Protein AF-A0A954N468-F1 (afdb_monomer)

Radius of gyration: 19.29 Å; Cα contacts (8 Å, |Δi|>4): 46; chains: 1; bounding box: 33×26×53 Å

Secondary structure (DSSP, 8-state):
-PPPPPGGG----------BTTBSSHHHHHHHHHTT------EEETTTEEE---

Foldseek 3Di:
DDDDDDPVRDDDDPDDADCDLQDNGDVRNVVCVVVVHDSWDWDQDPPPGTDTDD

Solvent-accessible surface area (backbone atoms only — not comparable to full-atom values): 3715 Å² total; per-residue (Å²): 134,82,79,83,74,53,78,93,68,61,85,76,86,89,75,87,86,65,70,50,75,43,22,78,40,70,70,52,29,50,54,25,57,78,67,71,49,80,41,85,62,71,47,79,42,91,100,79,42,77,38,67,86,127

Sequence (54 aa):
MQAPLTDQQRIVITGVGLTAPNGNNLAEFRANLLAGKSGVVPYTTRYIGDVLAG

Mean predicted aligned error: 5.65 Å

pLDDT: mean 93.04, std 7.41, range [63.91, 98.56]

Structure (mmCIF, N/CA/C/O backbone):
data_AF-A0A954N468-F1
#
_entry.id   AF-A0A954N468-F1
#
loop_
_atom_site.group_PDB
_atom_site.id
_atom_site.type_symbol
_atom_site.label_atom_id
_atom_site.label_alt_id
_atom_site.label_comp_id
_atom_site.label_asym_id
_atom_site.label_entity_id
_atom_site.label_seq_id
_atom_site.pdbx_PDB_ins_code
_atom_site.Cartn_x
_atom_site.Cartn_y
_atom_site.Cartn_z
_atom_site.occupancy
_atom_site.B_iso_or_equiv
_atom_site.auth_seq_id
_atom_site.auth_comp_id
_atom_site.auth_asym_id
_atom_site.auth_atom_id
_atom_site.pdbx_PDB_model_num
ATOM 1 N N . MET A 1 1 ? 4.900 -6.002 34.061 1.00 63.91 1 MET A N 1
ATOM 2 C CA . MET A 1 1 ? 3.761 -6.224 33.143 1.00 63.91 1 MET A CA 1
ATOM 3 C C . MET A 1 1 ? 2.805 -5.058 33.320 1.00 63.91 1 MET A C 1
ATOM 5 O O . MET A 1 1 ? 2.498 -4.737 34.460 1.00 63.91 1 MET A O 1
ATOM 9 N N . GLN A 1 2 ? 2.438 -4.362 32.246 1.00 66.56 2 GLN A N 1
ATOM 10 C CA . GLN A 1 2 ? 1.528 -3.213 32.319 1.00 66.56 2 GLN A CA 1
ATOM 11 C C . GLN A 1 2 ? 0.093 -3.714 32.525 1.00 66.56 2 GLN A C 1
ATOM 13 O O . GLN A 1 2 ? -0.282 -4.734 31.945 1.00 66.56 2 GLN A O 1
ATOM 18 N N . ALA A 1 3 ? -0.687 -3.034 33.367 1.00 77.38 3 ALA A N 1
ATOM 19 C CA . ALA A 1 3 ? 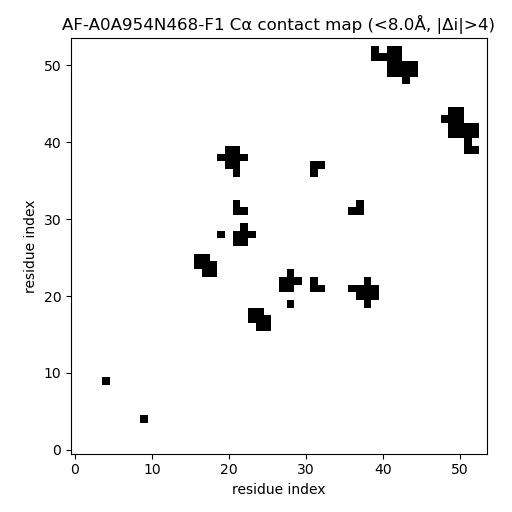-2.100 -3.356 33.535 1.00 77.38 3 ALA A CA 1
ATOM 20 C C . ALA A 1 3 ? -2.844 -3.150 32.198 1.00 77.38 3 ALA A C 1
ATOM 22 O O . ALA A 1 3 ? -2.513 -2.208 31.471 1.00 77.38 3 ALA A O 1
ATOM 23 N N . PRO A 1 4 ? -3.815 -4.013 31.848 1.00 81.88 4 PRO A N 1
ATOM 24 C CA . PRO A 1 4 ? -4.579 -3.858 30.618 1.00 81.88 4 PRO A CA 1
ATOM 25 C C . PRO A 1 4 ? -5.327 -2.520 30.620 1.00 81.88 4 PRO A C 1
ATOM 27 O O . PRO A 1 4 ? -5.948 -2.147 31.615 1.00 81.88 4 PRO A O 1
ATOM 30 N N . LEU A 1 5 ? -5.248 -1.803 29.497 1.00 85.50 5 LEU A N 1
ATOM 31 C CA . LEU A 1 5 ? -5.987 -0.559 29.283 1.00 85.50 5 LEU A CA 1
ATOM 32 C C . LEU A 1 5 ? -7.489 -0.823 29.393 1.00 85.50 5 LEU A C 1
ATOM 34 O O . LEU A 1 5 ? -7.983 -1.838 28.887 1.00 85.50 5 LEU A O 1
ATOM 38 N N . THR A 1 6 ? -8.217 0.107 30.010 1.00 91.06 6 THR A N 1
ATOM 39 C CA . THR A 1 6 ? -9.680 0.056 29.997 1.00 91.06 6 THR A CA 1
ATOM 40 C C . THR A 1 6 ? -10.188 0.261 28.570 1.00 91.06 6 THR A C 1
ATOM 42 O O . THR A 1 6 ? -9.497 0.835 27.724 1.00 91.06 6 THR A O 1
ATOM 45 N N . ASP A 1 7 ? -11.409 -0.185 28.277 1.00 87.25 7 ASP A N 1
ATOM 46 C CA . ASP A 1 7 ? -11.984 -0.021 26.935 1.00 87.25 7 ASP A CA 1
ATOM 47 C C . ASP A 1 7 ? -12.043 1.453 26.502 1.00 87.25 7 ASP A C 1
ATOM 49 O O . ASP A 1 7 ? -11.822 1.758 25.335 1.00 87.25 7 ASP A O 1
ATOM 53 N N . GLN A 1 8 ? -12.231 2.377 27.450 1.00 88.88 8 GLN A N 1
ATOM 54 C CA . GLN A 1 8 ? -12.220 3.825 27.205 1.00 88.88 8 GLN A CA 1
ATOM 55 C C . GLN A 1 8 ? -10.845 4.374 26.792 1.00 88.88 8 GLN A C 1
ATOM 57 O O . GLN A 1 8 ? -10.758 5.474 26.256 1.00 88.88 8 GLN A O 1
ATOM 62 N N . GLN A 1 9 ? -9.771 3.631 27.053 1.00 92.62 9 GLN A N 1
ATOM 63 C CA . GLN A 1 9 ? -8.393 4.014 26.743 1.00 92.62 9 GLN A CA 1
ATOM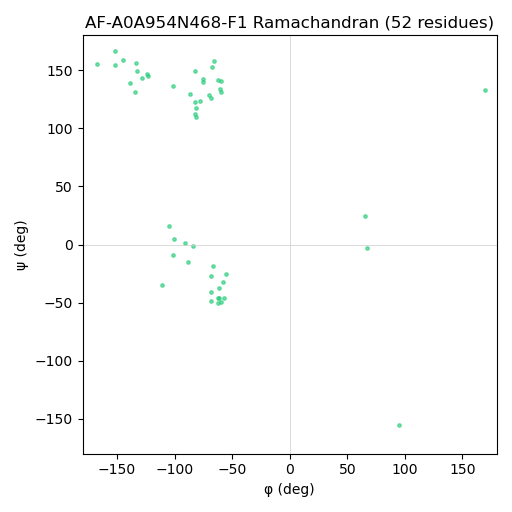 64 C C . GLN A 1 9 ? -7.859 3.318 25.483 1.00 92.62 9 GLN A C 1
ATOM 66 O O . GLN A 1 9 ? -6.772 3.650 25.008 1.00 92.62 9 GLN A O 1
ATOM 71 N N . ARG A 1 10 ? -8.589 2.336 24.936 1.00 91.38 10 ARG A N 1
ATOM 72 C CA . ARG A 1 10 ? -8.152 1.569 23.769 1.00 91.38 10 ARG A CA 1
ATOM 73 C C . ARG A 1 10 ? -8.460 2.336 22.486 1.00 91.38 10 ARG A C 1
ATOM 75 O O . ARG A 1 10 ? -9.614 2.449 22.084 1.00 91.38 10 ARG A O 1
ATOM 82 N N . ILE A 1 11 ? -7.418 2.791 21.796 1.00 91.62 11 ILE A N 1
ATOM 83 C CA . ILE A 1 11 ? -7.549 3.296 20.425 1.00 91.62 11 ILE A CA 1
ATOM 84 C C . ILE A 1 11 ? -7.425 2.119 19.456 1.00 91.62 11 ILE A C 1
ATOM 86 O O . ILE A 1 11 ? -6.491 1.324 19.548 1.00 91.62 11 ILE A O 1
ATOM 90 N N . VAL A 1 12 ? -8.374 2.008 18.528 1.00 93.12 12 VAL A N 1
ATOM 91 C CA . VAL A 1 12 ? -8.401 0.968 17.493 1.00 93.12 12 VAL A CA 1
ATOM 92 C C . VAL A 1 12 ? -8.458 1.603 16.109 1.00 93.12 12 VAL A C 1
ATOM 94 O O . VAL A 1 12 ? -9.072 2.652 15.920 1.00 93.12 12 VAL A O 1
ATOM 97 N N . ILE A 1 13 ? -7.838 0.949 15.128 1.00 94.75 13 ILE A N 1
ATOM 98 C CA . ILE A 1 13 ? -8.014 1.304 13.719 1.00 94.75 13 ILE A CA 1
ATOM 99 C C . ILE A 1 13 ? -9.312 0.647 13.253 1.00 94.75 13 ILE A C 1
ATOM 101 O O . ILE A 1 13 ? -9.389 -0.575 13.145 1.00 94.75 13 ILE A O 1
ATOM 105 N N . THR A 1 14 ? -10.340 1.453 13.007 1.00 96.00 14 THR A N 1
ATOM 106 C CA . THR A 1 14 ? -11.665 0.980 12.566 1.00 96.00 14 THR A CA 1
ATOM 107 C C . THR A 1 14 ? -11.784 0.857 11.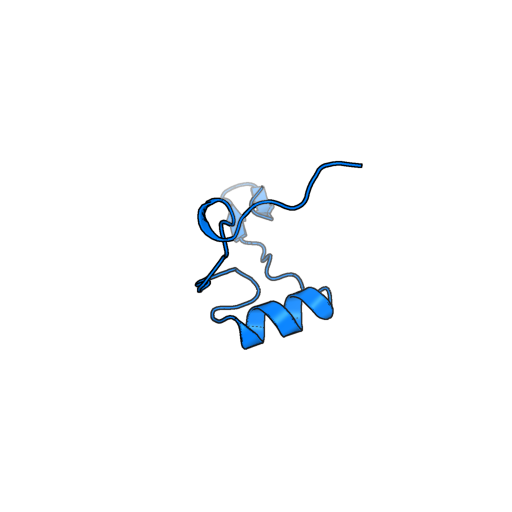049 1.00 96.00 14 THR A C 1
ATOM 109 O O . THR A 1 14 ? -12.697 0.205 10.551 1.00 96.00 14 THR A O 1
ATOM 112 N N . GLY A 1 15 ? -10.856 1.456 10.307 1.00 96.19 15 GLY A N 1
ATOM 113 C CA . GLY A 1 15 ? -10.803 1.394 8.856 1.00 96.19 15 GLY A CA 1
ATOM 114 C C . GLY A 1 15 ? -9.467 1.906 8.335 1.00 96.19 15 GLY A C 1
ATOM 115 O O . GLY A 1 15 ? -8.782 2.686 8.996 1.00 96.19 15 GLY A O 1
ATOM 116 N N . VAL A 1 16 ? -9.097 1.452 7.142 1.00 95.88 16 VAL A N 1
ATOM 117 C CA . VAL A 1 16 ? -7.891 1.887 6.437 1.00 95.88 16 VAL A CA 1
ATOM 118 C C . VAL A 1 16 ? -8.219 2.070 4.960 1.00 95.88 16 VAL A C 1
ATOM 120 O O . VAL A 1 16 ? -8.950 1.275 4.374 1.00 95.88 16 VAL A O 1
ATOM 123 N N . GLY A 1 17 ? -7.679 3.128 4.366 1.00 96.25 17 GLY A N 1
ATOM 124 C CA . GLY A 1 17 ? -7.696 3.375 2.930 1.00 96.25 17 GLY A CA 1
ATOM 125 C C . GLY A 1 17 ? -6.277 3.666 2.468 1.00 96.25 17 GLY A C 1
ATOM 126 O O . GLY A 1 17 ? -5.501 4.276 3.204 1.00 96.25 17 GLY A O 1
ATOM 127 N N . LEU A 1 18 ? -5.925 3.195 1.277 1.00 96.56 18 LEU A N 1
ATOM 128 C CA . LEU A 1 18 ? -4.615 3.438 0.689 1.00 96.56 18 LEU A CA 1
ATOM 129 C C . LEU A 1 18 ? -4.699 3.430 -0.833 1.00 96.56 18 LEU A C 1
ATOM 131 O O . LEU A 1 18 ? -5.545 2.755 -1.417 1.00 96.56 18 LEU A O 1
ATOM 135 N N . THR A 1 19 ? -3.753 4.132 -1.439 1.00 96.19 19 THR A N 1
ATOM 136 C CA . THR A 1 19 ? -3.328 3.940 -2.822 1.00 96.19 19 THR A CA 1
ATOM 137 C C . THR A 1 19 ? -1.805 3.952 -2.813 1.00 96.19 19 THR A C 1
ATOM 139 O O . THR A 1 19 ? -1.199 4.807 -2.166 1.00 96.19 19 THR A O 1
ATOM 142 N N . ALA A 1 20 ? -1.181 2.973 -3.455 1.00 95.75 20 ALA A N 1
ATOM 143 C CA . ALA A 1 20 ? 0.264 2.784 -3.434 1.00 95.75 20 ALA A CA 1
ATOM 144 C C . ALA A 1 20 ? 0.757 2.257 -4.790 1.00 95.75 20 ALA A C 1
ATOM 146 O O . ALA A 1 20 ? -0.022 1.642 -5.519 1.00 95.75 20 ALA A O 1
ATOM 147 N N . PRO A 1 21 ? 2.051 2.421 -5.129 1.00 95.38 21 PRO A N 1
ATOM 148 C CA . PRO A 1 21 ? 2.600 1.923 -6.395 1.00 95.38 21 PRO A CA 1
ATOM 149 C C . PRO A 1 21 ? 2.385 0.420 -6.629 1.00 95.38 21 PRO A C 1
ATOM 151 O O . PRO A 1 21 ? 2.355 -0.037 -7.764 1.00 95.38 21 PRO A O 1
ATOM 154 N N . ASN A 1 22 ? 2.234 -0.361 -5.560 1.00 97.00 22 ASN A N 1
ATOM 155 C CA . ASN A 1 22 ? 1.975 -1.798 -5.606 1.00 97.00 22 ASN A CA 1
ATOM 156 C C . ASN A 1 22 ? 0.515 -2.171 -5.282 1.00 97.00 22 ASN A C 1
ATOM 158 O O . ASN A 1 22 ? 0.246 -3.335 -4.986 1.00 97.00 22 ASN A O 1
ATOM 162 N N . GLY A 1 23 ? -0.427 -1.227 -5.310 1.00 97.69 23 GLY A N 1
ATOM 163 C CA . GLY A 1 23 ? -1.851 -1.540 -5.245 1.00 97.69 23 GLY A CA 1
ATOM 164 C C . GLY A 1 23 ? -2.749 -0.324 -5.041 1.00 97.69 23 GLY A C 1
ATOM 165 O O . GLY A 1 23 ? -2.528 0.485 -4.141 1.00 97.69 23 GLY A O 1
ATOM 166 N N . ASN A 1 24 ? -3.818 -0.242 -5.835 1.00 97.25 24 ASN A N 1
ATOM 167 C CA . ASN A 1 24 ? -4.807 0.8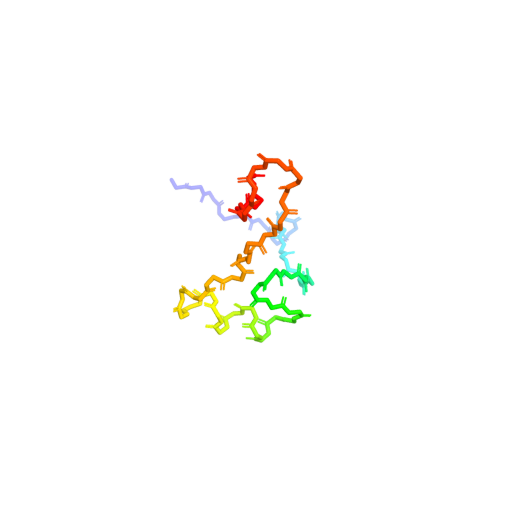46 -5.761 1.00 97.25 24 ASN A CA 1
ATOM 168 C C . ASN A 1 24 ? -5.981 0.529 -4.817 1.00 97.25 24 ASN A C 1
ATOM 170 O O . ASN A 1 24 ? -6.927 1.303 -4.693 1.00 97.25 24 ASN A O 1
ATOM 174 N N . ASN A 1 25 ? -5.956 -0.641 -4.178 1.00 97.69 25 ASN A N 1
ATOM 175 C CA . ASN A 1 25 ? -6.927 -1.073 -3.181 1.00 97.69 25 ASN A CA 1
ATOM 176 C C . ASN A 1 25 ? -6.275 -2.053 -2.189 1.00 97.69 25 ASN A C 1
ATOM 178 O O . ASN A 1 25 ? -5.193 -2.590 -2.435 1.00 97.69 25 ASN A O 1
ATOM 182 N N . LEU A 1 26 ? -6.953 -2.312 -1.066 1.00 97.69 26 LEU A N 1
ATOM 183 C CA . LEU A 1 26 ? -6.416 -3.136 0.024 1.00 97.69 26 LEU A CA 1
ATOM 184 C C . LEU A 1 26 ? -6.114 -4.582 -0.389 1.00 97.69 26 LEU A C 1
ATOM 186 O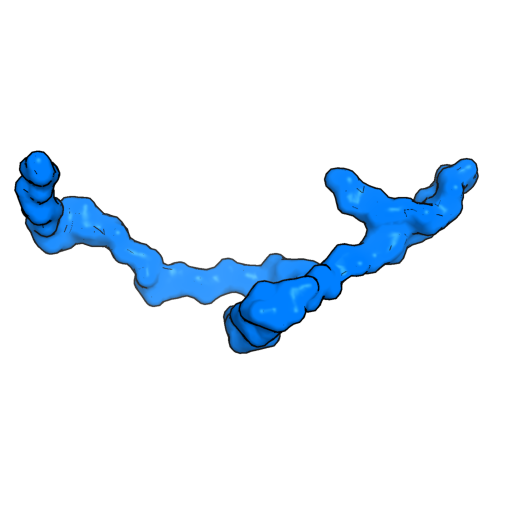 O . LEU A 1 26 ? -5.131 -5.155 0.081 1.00 97.69 26 LEU A O 1
ATOM 190 N N . ALA A 1 27 ? -6.953 -5.178 -1.239 1.00 97.88 27 ALA A N 1
ATOM 191 C CA . ALA A 1 27 ? -6.801 -6.574 -1.637 1.00 97.88 27 ALA A CA 1
ATOM 192 C C . ALA A 1 27 ? -5.545 -6.762 -2.499 1.00 97.88 27 ALA A C 1
ATOM 194 O O . ALA A 1 27 ? -4.718 -7.628 -2.206 1.00 97.88 27 ALA A O 1
ATOM 195 N N . GLU A 1 28 ? -5.377 -5.905 -3.507 1.00 98.25 28 GLU A N 1
ATOM 196 C CA . GLU A 1 28 ? -4.205 -5.890 -4.381 1.00 98.25 28 GLU A CA 1
ATOM 197 C C . GLU A 1 28 ? -2.925 -5.593 -3.595 1.00 98.25 28 GLU A C 1
ATOM 199 O O . GLU A 1 28 ? -1.965 -6.365 -3.660 1.00 98.25 28 GLU A O 1
ATOM 204 N N . PHE A 1 29 ? -2.937 -4.528 -2.786 1.00 98.25 29 PHE A N 1
ATOM 205 C CA . PHE A 1 29 ? -1.785 -4.142 -1.976 1.00 98.25 29 PHE A CA 1
ATOM 206 C C . PHE A 1 29 ? -1.346 -5.270 -1.042 1.00 98.25 29 PHE A C 1
ATOM 208 O O . PHE A 1 29 ? -0.163 -5.601 -0.988 1.00 98.25 29 PHE A O 1
ATOM 215 N N . ARG A 1 30 ? -2.287 -5.918 -0.341 1.00 97.75 30 ARG A N 1
ATOM 216 C CA . ARG A 1 30 ? -1.972 -7.030 0.566 1.00 97.75 30 ARG A CA 1
ATOM 217 C C . ARG A 1 30 ? -1.356 -8.209 -0.180 1.00 97.75 30 ARG A C 1
ATOM 219 O O . ARG A 1 30 ? -0.374 -8.774 0.297 1.00 97.75 30 ARG A O 1
ATOM 226 N N . ALA A 1 31 ? -1.928 -8.597 -1.319 1.00 98.50 31 ALA A N 1
ATOM 227 C CA . ALA A 1 31 ? -1.404 -9.703 -2.113 1.00 98.50 31 ALA A CA 1
ATOM 228 C C . ALA A 1 31 ? 0.025 -9.416 -2.597 1.00 98.50 31 ALA A C 1
ATOM 230 O O . ALA A 1 31 ? 0.907 -10.262 -2.451 1.00 98.50 31 ALA A O 1
ATOM 231 N N . ASN A 1 32 ? 0.271 -8.209 -3.111 1.00 98.50 32 ASN A N 1
ATOM 232 C CA . ASN A 1 32 ? 1.584 -7.803 -3.604 1.00 98.50 32 ASN A CA 1
ATOM 233 C C . ASN A 1 32 ? 2.612 -7.661 -2.475 1.00 98.50 32 ASN A C 1
ATOM 235 O O . ASN A 1 32 ? 3.734 -8.139 -2.628 1.00 98.50 32 ASN A O 1
ATOM 239 N N . LEU A 1 33 ? 2.225 -7.095 -1.328 1.00 97.81 33 LEU A N 1
ATOM 240 C CA . LEU A 1 33 ? 3.083 -6.979 -0.147 1.00 97.81 33 LEU A CA 1
ATOM 241 C C . LEU A 1 33 ? 3.544 -8.353 0.352 1.00 97.81 33 LEU A C 1
ATOM 243 O O . LEU A 1 33 ? 4.736 -8.568 0.550 1.00 97.81 33 LEU A O 1
ATOM 247 N N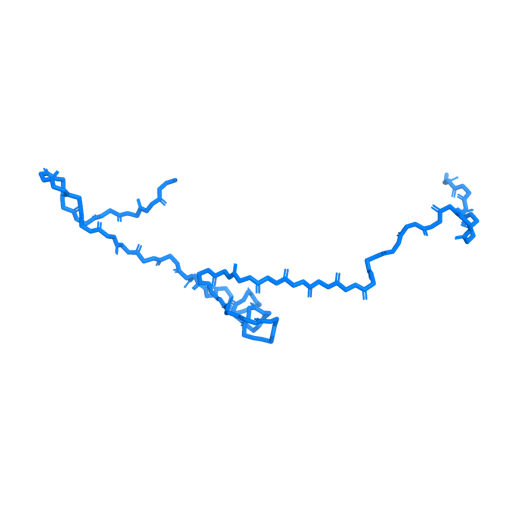 . LEU A 1 34 ? 2.613 -9.297 0.516 1.00 98.31 34 LEU A N 1
ATOM 248 C CA . LEU A 1 34 ? 2.936 -10.646 0.993 1.00 98.31 34 LEU A CA 1
ATOM 249 C C . LEU A 1 34 ? 3.745 -11.459 -0.023 1.00 98.31 34 LEU A C 1
ATOM 251 O O . LEU A 1 34 ? 4.507 -12.337 0.368 1.00 98.31 34 LEU A O 1
ATOM 255 N N . ALA A 1 35 ? 3.600 -11.159 -1.314 1.00 98.56 35 ALA A N 1
ATOM 256 C CA . ALA A 1 35 ? 4.402 -11.754 -2.377 1.00 98.56 35 ALA A CA 1
ATOM 257 C C . ALA A 1 35 ? 5.754 -11.046 -2.601 1.00 98.56 35 ALA A C 1
ATOM 259 O O . ALA A 1 35 ? 6.497 -11.453 -3.490 1.00 98.56 35 ALA A O 1
ATOM 260 N N . GLY A 1 36 ? 6.066 -9.975 -1.857 1.00 97.88 36 GLY A N 1
ATOM 261 C CA . GLY A 1 36 ? 7.295 -9.195 -2.044 1.00 97.88 36 GLY A CA 1
ATOM 262 C C . GLY A 1 36 ? 7.372 -8.456 -3.387 1.00 97.88 36 GLY A C 1
ATOM 263 O O . GLY A 1 36 ? 8.464 -8.174 -3.876 1.00 97.88 36 GLY A O 1
ATOM 264 N N . LYS A 1 37 ? 6.231 -8.159 -4.017 1.00 98.06 37 LYS A N 1
ATOM 265 C CA . LYS A 1 37 ? 6.172 -7.480 -5.317 1.00 98.06 37 LYS A CA 1
ATOM 266 C C . LYS A 1 37 ? 6.331 -5.971 -5.142 1.00 98.06 37 LYS A C 1
ATOM 268 O O . LYS A 1 37 ? 5.490 -5.314 -4.524 1.00 98.06 37 LYS A O 1
ATOM 273 N N . SER A 1 38 ? 7.399 -5.428 -5.723 1.00 95.69 38 SER A N 1
ATOM 274 C CA . SER A 1 38 ? 7.636 -3.984 -5.791 1.00 95.69 38 SER A CA 1
ATOM 275 C C . SER A 1 38 ? 6.742 -3.328 -6.845 1.00 95.69 38 SER A C 1
ATOM 277 O O . SER A 1 38 ? 6.524 -3.892 -7.913 1.00 95.69 38 SER A O 1
ATOM 279 N N . GLY A 1 39 ? 6.258 -2.124 -6.542 1.00 94.88 39 GLY A N 1
ATOM 280 C CA . GLY A 1 39 ? 5.588 -1.240 -7.502 1.00 94.88 39 GLY A CA 1
ATOM 281 C C . GLY A 1 39 ? 6.490 -0.122 -8.030 1.00 94.88 39 GLY A C 1
ATOM 282 O O . GLY A 1 39 ? 6.018 0.773 -8.720 1.00 94.88 39 GLY A O 1
ATOM 283 N N . VAL A 1 40 ? 7.775 -0.125 -7.661 1.00 95.19 40 VAL A N 1
ATOM 284 C CA . VAL A 1 40 ? 8.730 0.896 -8.099 1.00 95.19 40 VAL A CA 1
ATOM 285 C C . VAL A 1 40 ? 9.015 0.714 -9.585 1.00 95.19 40 VAL A C 1
ATOM 287 O O . VAL A 1 40 ? 9.381 -0.374 -10.025 1.00 95.19 40 VAL A O 1
ATOM 290 N N . VAL A 1 41 ? 8.880 1.800 -10.340 1.00 94.00 41 VAL A N 1
ATOM 291 C CA . VAL A 1 41 ? 9.177 1.845 -11.771 1.00 94.00 41 VAL A CA 1
ATOM 292 C C . VAL A 1 41 ? 10.214 2.932 -12.050 1.00 94.00 41 VAL A C 1
ATOM 294 O O . VAL A 1 41 ? 10.208 3.964 -11.371 1.00 94.00 41 VAL A O 1
ATOM 297 N N . PRO A 1 42 ? 11.121 2.717 -13.016 1.00 95.38 42 PRO A N 1
ATOM 298 C CA . PRO A 1 42 ? 12.024 3.765 -13.452 1.00 95.38 42 PRO A CA 1
ATOM 299 C C . PRO A 1 42 ? 11.255 4.876 -14.166 1.00 95.38 42 PRO A C 1
ATOM 301 O O . PRO A 1 42 ? 10.21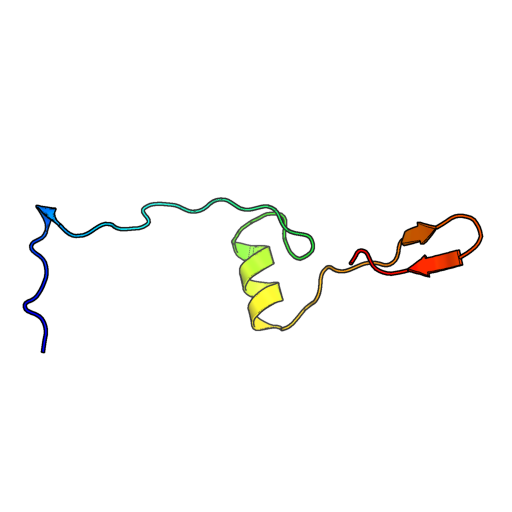8 4.643 -14.791 1.00 95.38 42 PRO A O 1
ATOM 304 N N . TYR A 1 43 ? 11.804 6.082 -14.108 1.00 94.88 43 TYR A N 1
ATOM 305 C CA . TYR A 1 43 ? 11.387 7.201 -14.937 1.00 94.88 43 TYR A CA 1
ATOM 306 C C . TYR A 1 43 ? 12.613 7.873 -15.554 1.00 94.88 43 TYR A C 1
ATOM 308 O O . TYR A 1 43 ? 13.704 7.886 -14.978 1.00 94.88 43 TYR A O 1
ATOM 316 N N . THR A 1 44 ? 12.434 8.437 -16.745 1.00 96.31 44 THR A N 1
ATOM 317 C CA . THR A 1 44 ? 13.531 9.066 -17.477 1.00 96.31 44 THR A CA 1
ATOM 318 C C . THR A 1 44 ? 13.762 10.487 -16.976 1.00 96.31 44 THR A C 1
ATOM 320 O O . THR A 1 44 ? 12.882 11.346 -17.053 1.00 96.31 44 THR A O 1
ATOM 323 N N . THR A 1 45 ? 14.983 10.758 -16.523 1.00 94.44 45 THR A N 1
ATOM 324 C CA . THR A 1 45 ? 15.447 12.102 -16.168 1.00 94.44 45 THR A CA 1
ATOM 325 C C . THR A 1 45 ? 16.321 12.672 -17.281 1.00 94.44 45 THR A C 1
ATOM 327 O O . THR A 1 45 ? 17.203 11.997 -17.823 1.00 94.44 45 THR A O 1
ATOM 330 N N . ARG A 1 46 ? 16.111 13.947 -17.629 1.00 94.88 46 ARG A N 1
ATOM 331 C CA . ARG A 1 46 ? 16.892 14.623 -18.675 1.00 94.88 46 ARG A CA 1
ATOM 332 C C . ARG A 1 46 ? 18.384 14.631 -18.309 1.00 94.88 46 ARG A C 1
ATOM 334 O O . ARG A 1 46 ? 18.739 15.017 -17.203 1.00 94.88 46 ARG A O 1
ATOM 341 N N . TYR A 1 47 ? 19.236 14.232 -19.256 1.00 94.38 47 TYR A N 1
ATOM 342 C CA . TYR A 1 47 ? 20.704 14.135 -1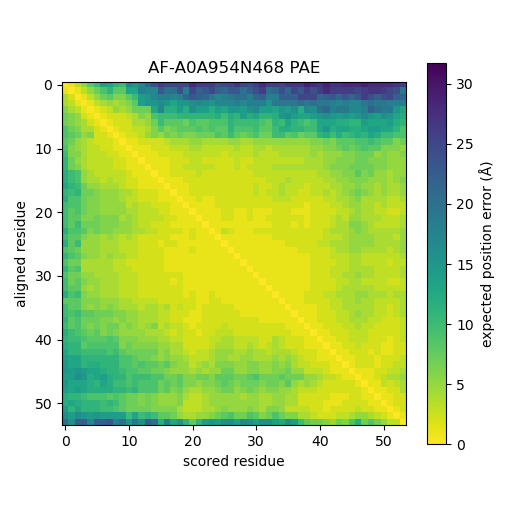9.135 1.00 94.38 47 TYR A CA 1
ATOM 343 C C . TYR A 1 47 ? 21.258 13.066 -18.175 1.00 94.38 47 TYR A C 1
ATOM 345 O O . TYR A 1 47 ? 22.473 12.900 -1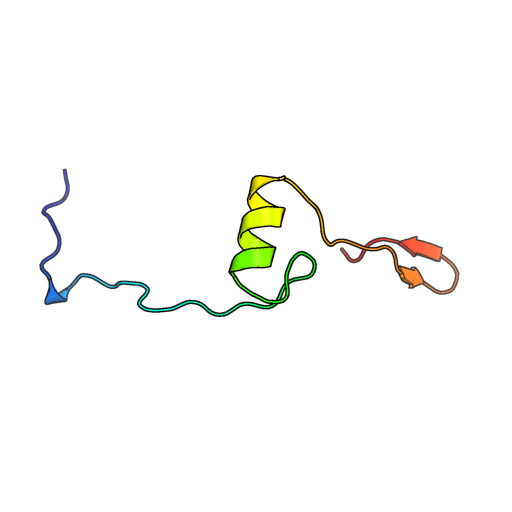8.126 1.00 94.38 47 TYR A O 1
ATOM 353 N N . ILE A 1 48 ? 20.406 12.323 -17.460 1.00 94.25 48 ILE A N 1
ATOM 354 C CA . ILE A 1 48 ? 20.822 11.232 -16.559 1.00 94.25 48 ILE A CA 1
ATOM 355 C C . ILE A 1 48 ? 20.388 9.866 -17.108 1.00 94.25 48 ILE A C 1
ATOM 357 O O . ILE A 1 48 ? 21.130 8.896 -16.985 1.00 94.25 48 ILE A O 1
ATOM 361 N N . GLY A 1 49 ? 19.227 9.798 -17.767 1.00 93.94 49 GLY A N 1
ATOM 362 C CA . GLY A 1 49 ? 18.627 8.541 -18.220 1.00 93.94 49 GLY A CA 1
ATOM 363 C C . GLY A 1 49 ? 17.616 7.995 -17.212 1.00 93.94 49 GLY A C 1
ATOM 364 O O . GLY A 1 49 ? 17.023 8.762 -16.449 1.00 93.94 49 GLY A O 1
ATOM 365 N N . ASP A 1 50 ? 17.385 6.685 -17.242 1.00 96.38 50 ASP A N 1
ATOM 366 C CA . ASP A 1 50 ? 16.369 6.028 -16.417 1.00 96.38 50 ASP A CA 1
ATOM 367 C C . ASP A 1 50 ? 16.847 5.842 -14.976 1.00 96.38 50 ASP A C 1
ATOM 369 O O . ASP A 1 50 ? 17.876 5.218 -14.713 1.00 96.38 50 ASP A O 1
ATOM 373 N N . VAL A 1 51 ? 16.076 6.380 -14.034 1.00 94.88 51 VAL A N 1
ATOM 374 C CA . VAL A 1 51 ? 16.368 6.333 -12.599 1.00 94.88 51 VAL A CA 1
ATOM 375 C C . VAL A 1 51 ? 15.128 5.935 -11.813 1.00 94.88 51 VAL A C 1
ATOM 377 O O . VAL A 1 51 ? 13.998 6.118 -12.264 1.00 94.88 51 VAL A O 1
ATOM 380 N N . LEU A 1 52 ? 15.331 5.393 -10.616 1.00 93.88 52 LEU A N 1
ATOM 381 C CA . LEU A 1 52 ? 14.250 5.221 -9.650 1.00 93.88 52 LEU A CA 1
ATOM 382 C C . LEU A 1 52 ? 14.029 6.533 -8.890 1.00 93.88 52 LEU A C 1
ATOM 384 O O . LEU A 1 52 ? 14.971 7.297 -8.675 1.00 93.88 52 LEU A O 1
ATOM 388 N N . ALA A 1 53 ? 12.791 6.791 -8.471 1.00 85.62 53 ALA A N 1
ATOM 389 C CA . ALA A 1 53 ? 12.523 7.861 -7.515 1.00 85.62 53 ALA A CA 1
ATOM 390 C C . ALA A 1 53 ? 13.116 7.469 -6.151 1.00 85.62 53 ALA A C 1
ATOM 392 O O . ALA A 1 53 ? 12.859 6.362 -5.672 1.00 85.62 53 ALA A O 1
ATOM 393 N N . GLY A 1 54 ? 13.948 8.351 -5.593 1.00 74.25 54 GLY A N 1
ATOM 394 C CA . GLY A 1 54 ? 14.551 8.212 -4.264 1.00 74.25 54 GLY A CA 1
ATOM 395 C C . GLY A 1 54 ? 13.701 8.835 -3.172 1.00 74.25 54 GLY A C 1
ATOM 396 O O . GLY A 1 54 ? 12.951 9.787 -3.490 1.00 74.25 54 GLY A O 1
#

Nearest PDB structures (foldseek):
  6dzp-assembly1_J  TM=3.772E-01  e=6.544E+00  Mycolicibacterium smegmatis MC2 155